Protein AF-A0A0D0D396-F1 (afdb_monomer_lite)

Structure (mmCIF, N/CA/C/O backbone):
data_AF-A0A0D0D396-F1
#
_entry.id   AF-A0A0D0D396-F1
#
loop_
_atom_site.group_PDB
_atom_site.id
_atom_site.type_symbol
_atom_site.label_atom_id
_atom_site.label_alt_id
_atom_site.label_comp_id
_atom_site.label_asym_id
_atom_site.label_entity_id
_atom_site.label_seq_id
_atom_site.pdbx_PDB_ins_code
_atom_site.Cartn_x
_atom_site.Cartn_y
_atom_site.Cartn_z
_atom_site.occupancy
_atom_site.B_iso_or_equiv
_atom_site.auth_seq_id
_atom_site.auth_comp_id
_atom_site.auth_asym_id
_atom_site.auth_atom_id
_atom_site.pdbx_PDB_model_num
ATOM 1 N N . ILE A 1 1 ? -5.904 7.107 -4.183 1.00 90.31 1 ILE A N 1
ATOM 2 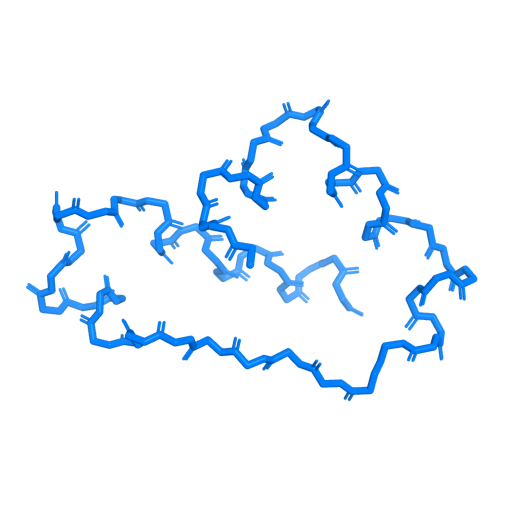C CA . ILE A 1 1 ? -4.833 7.713 -3.355 1.00 90.31 1 ILE A CA 1
ATOM 3 C C . ILE A 1 1 ? -3.534 7.419 -4.077 1.00 90.31 1 ILE A C 1
ATOM 5 O O . ILE A 1 1 ? -3.423 6.319 -4.606 1.00 90.31 1 ILE A O 1
ATOM 9 N N . SER A 1 2 ? -2.621 8.377 -4.184 1.00 93.25 2 SER A N 1
ATOM 10 C CA . SER A 1 2 ? -1.352 8.143 -4.878 1.00 93.25 2 SER A CA 1
ATOM 11 C C . SER A 1 2 ? -0.311 7.475 -3.955 1.00 93.25 2 SER A C 1
ATOM 13 O O . SER A 1 2 ? -0.378 7.674 -2.735 1.00 93.25 2 SER A O 1
ATOM 15 N N . PRO A 1 3 ? 0.629 6.681 -4.501 1.00 93.81 3 PRO A N 1
ATOM 16 C CA . PRO A 1 3 ? 1.791 6.151 -3.781 1.00 93.81 3 PRO A CA 1
ATOM 17 C C . PRO A 1 3 ? 2.545 7.204 -2.956 1.00 93.81 3 PRO A C 1
ATOM 19 O O . PRO A 1 3 ? 2.894 6.953 -1.807 1.00 93.81 3 PRO A O 1
ATOM 22 N N . GLU A 1 4 ? 2.709 8.416 -3.483 1.00 94.62 4 GLU A N 1
ATOM 23 C CA . GLU A 1 4 ? 3.383 9.532 -2.815 1.00 94.62 4 GLU A CA 1
ATOM 24 C C . GLU A 1 4 ? 2.639 9.966 -1.555 1.00 94.62 4 GLU A C 1
ATOM 26 O O . GLU A 1 4 ? 3.248 10.240 -0.525 1.00 94.62 4 GLU A O 1
ATOM 31 N N . GLN A 1 5 ? 1.306 10.021 -1.611 1.00 94.75 5 GLN A N 1
ATOM 32 C CA . GLN A 1 5 ? 0.496 10.421 -0.461 1.00 94.75 5 GLN A CA 1
ATOM 33 C C . GLN A 1 5 ? 0.485 9.362 0.638 1.00 94.75 5 GLN A C 1
ATOM 35 O O . GLN A 1 5 ? 0.481 9.719 1.815 1.00 94.75 5 GLN A O 1
ATOM 40 N N . ILE A 1 6 ? 0.445 8.080 0.266 1.00 94.62 6 ILE A N 1
ATOM 41 C CA . ILE A 1 6 ? 0.363 6.980 1.233 1.00 94.62 6 ILE A CA 1
ATOM 42 C C . ILE A 1 6 ? 1.728 6.656 1.853 1.00 94.62 6 ILE A C 1
ATOM 44 O O . ILE A 1 6 ? 1.779 6.284 3.021 1.00 94.62 6 ILE A O 1
ATOM 48 N N . MET A 1 7 ? 2.822 6.836 1.105 1.00 93.06 7 MET A N 1
ATOM 49 C CA . MET A 1 7 ? 4.193 6.578 1.566 1.00 93.06 7 MET A CA 1
ATOM 50 C C . MET A 1 7 ? 4.883 7.810 2.168 1.00 93.06 7 MET A C 1
ATOM 52 O O . MET A 1 7 ? 6.021 7.700 2.627 1.00 93.06 7 MET A O 1
ATOM 56 N N . LYS A 1 8 ? 4.223 8.978 2.194 1.00 93.81 8 LYS A N 1
ATOM 57 C CA . LYS A 1 8 ? 4.769 10.198 2.802 1.00 93.81 8 LYS A CA 1
ATOM 58 C C . LYS A 1 8 ? 5.042 9.981 4.301 1.00 93.81 8 LYS A C 1
ATOM 60 O O . LYS A 1 8 ? 4.078 9.767 5.041 1.00 93.81 8 LYS A O 1
ATOM 65 N N . PRO A 1 9 ? 6.301 10.107 4.762 1.00 90.81 9 PRO A N 1
ATOM 66 C CA . PRO A 1 9 ? 6.628 10.036 6.183 1.00 90.81 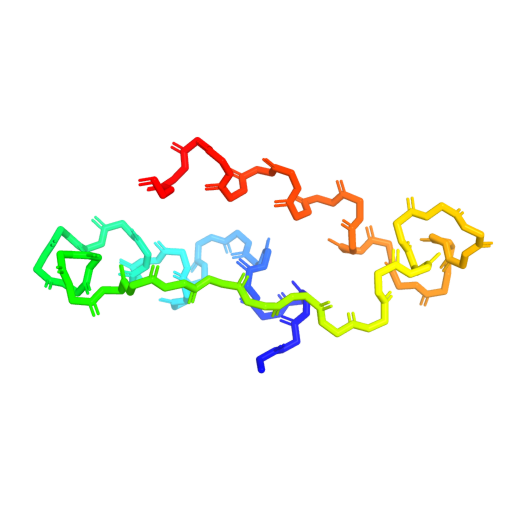9 PRO A CA 1
ATOM 67 C C . PRO A 1 9 ? 5.899 11.121 6.974 1.00 90.81 9 PRO A C 1
ATOM 69 O O . PRO A 1 9 ? 5.801 12.261 6.508 1.00 90.81 9 PRO A O 1
ATOM 72 N N . ASP A 1 10 ? 5.373 10.754 8.142 1.00 91.38 10 ASP A N 1
ATOM 73 C CA . ASP A 1 10 ? 4.576 11.621 9.017 1.00 91.38 10 ASP A CA 1
ATOM 74 C C . ASP A 1 10 ? 3.368 12.24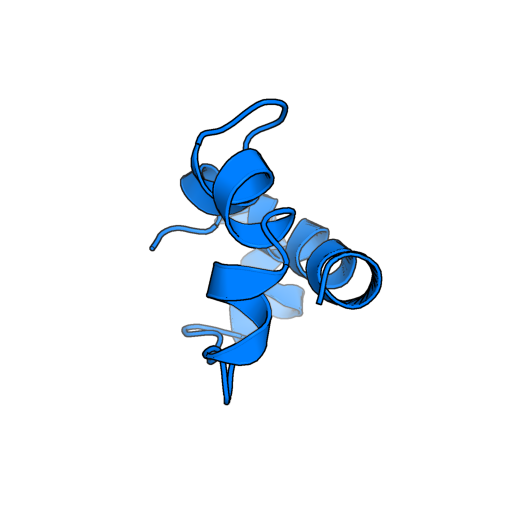9 8.293 1.00 91.38 10 ASP A C 1
ATOM 76 O O . ASP A 1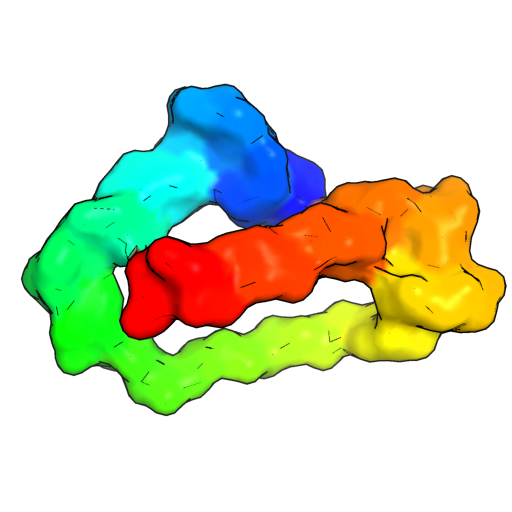 10 ? 2.868 13.322 8.641 1.00 91.38 10 ASP A O 1
ATOM 80 N N . GLY A 1 11 ? 2.897 11.575 7.239 1.00 92.25 11 GLY A N 1
ATOM 81 C CA . GLY A 1 11 ? 1.752 11.982 6.446 1.00 92.25 11 GLY A CA 1
ATOM 82 C C . GLY A 1 11 ? 0.419 11.643 7.111 1.00 92.25 11 GLY A C 1
ATOM 83 O O . GLY A 1 11 ? 0.296 10.746 7.946 1.00 92.25 11 GLY A O 1
ATOM 84 N N . GLU A 1 12 ? -0.633 12.319 6.659 1.00 94.62 12 GLU A N 1
ATOM 85 C CA . GLU A 1 12 ? -2.003 12.086 7.132 1.00 94.62 12 GLU A CA 1
ATOM 86 C C . GLU A 1 12 ? -2.463 10.634 6.934 1.00 94.62 12 GLU A C 1
ATOM 88 O O . GLU A 1 12 ? -3.147 10.076 7.792 1.00 94.62 12 GLU A O 1
ATOM 93 N N . PHE A 1 13 ? -2.043 9.992 5.838 1.00 93.75 13 PHE A N 1
ATOM 94 C CA . PHE A 1 13 ? -2.354 8.586 5.581 1.00 93.75 13 PHE A CA 1
ATOM 95 C C . PHE A 1 13 ? -1.621 7.639 6.524 1.00 93.75 13 PHE A C 1
ATOM 97 O O . PHE A 1 13 ? -2.224 6.669 6.968 1.00 93.75 13 PHE A O 1
ATOM 104 N N . GLU A 1 14 ? -0.372 7.925 6.891 1.00 92.00 14 GLU A N 1
ATOM 105 C CA . GLU A 1 14 ? 0.336 7.126 7.891 1.00 92.00 14 GLU A CA 1
ATOM 106 C C . GLU A 1 14 ? -0.393 7.185 9.241 1.00 92.00 14 GLU A C 1
ATOM 108 O O . GLU A 1 14 ? -0.620 6.154 9.875 1.00 92.00 14 GLU A O 1
ATOM 113 N N . ARG A 1 15 ? -0.838 8.379 9.655 1.00 93.44 15 ARG A N 1
ATOM 114 C CA . ARG A 1 15 ? -1.642 8.553 10.872 1.00 93.44 15 ARG A CA 1
ATOM 115 C C . ARG A 1 15 ? -2.980 7.814 10.796 1.00 93.44 15 ARG A C 1
ATOM 117 O O . ARG A 1 15 ? -3.387 7.195 11.777 1.00 93.44 15 ARG A O 1
ATOM 124 N N . LEU A 1 16 ? -3.657 7.875 9.649 1.00 93.88 16 LEU A N 1
ATOM 125 C CA . LEU A 1 16 ? -4.942 7.212 9.432 1.00 93.88 16 LEU A CA 1
ATOM 126 C C . LEU A 1 16 ? -4.807 5.682 9.439 1.00 93.88 16 LEU A C 1
ATOM 128 O O . LEU A 1 16 ? -5.594 5.011 10.097 1.00 93.88 16 LEU A O 1
ATOM 132 N N . LEU A 1 17 ? -3.789 5.135 8.771 1.00 92.81 17 LEU A N 1
ATOM 133 C CA . LEU A 1 17 ? -3.517 3.695 8.729 1.00 92.81 17 LEU A CA 1
ATOM 134 C C . LEU A 1 17 ? -3.047 3.145 10.082 1.00 92.81 17 LEU A C 1
ATOM 136 O O . LEU A 1 17 ? -3.264 1.979 10.376 1.00 92.81 17 LEU A O 1
ATOM 140 N N . LYS A 1 18 ? -2.455 3.973 10.949 1.00 92.38 18 LYS A N 1
ATOM 141 C CA . LYS A 1 18 ? -2.146 3.590 12.339 1.00 92.38 18 LYS A CA 1
ATOM 142 C C . LYS A 1 18 ? -3.358 3.673 13.278 1.00 92.38 18 LYS A C 1
ATOM 144 O O . LYS A 1 18 ? -3.271 3.238 14.426 1.00 92.38 18 LYS A O 1
ATOM 149 N N . ASN A 1 19 ? -4.488 4.233 12.837 1.00 94.75 19 ASN A N 1
ATOM 150 C CA . ASN A 1 19 ? -5.700 4.302 13.646 1.00 94.75 19 ASN A CA 1
ATOM 151 C C . ASN A 1 19 ? -6.437 2.953 13.622 1.00 94.75 19 ASN A C 1
ATOM 153 O O . ASN A 1 19 ? -7.007 2.559 12.607 1.00 94.75 19 ASN A O 1
ATOM 157 N N . GLN A 1 20 ? -6.480 2.276 14.770 1.00 93.38 20 GLN A N 1
ATOM 158 C CA . GLN A 1 20 ? -7.074 0.940 14.893 1.00 93.38 20 GLN A CA 1
ATOM 159 C C . GLN A 1 20 ? -8.570 0.891 14.555 1.00 93.38 20 GLN A C 1
ATOM 161 O O . GLN A 1 20 ? -9.022 -0.087 13.968 1.00 93.38 20 GLN A O 1
ATOM 166 N N . LEU A 1 21 ? -9.342 1.933 14.887 1.00 96.12 21 LEU A N 1
ATOM 167 C CA . LEU A 1 21 ? -10.778 1.976 14.584 1.00 96.12 21 LEU A CA 1
ATOM 168 C C . LEU A 1 21 ? -11.023 2.121 13.083 1.00 96.12 21 LEU A C 1
ATOM 170 O O . LEU A 1 21 ? -11.937 1.504 12.546 1.00 96.12 21 LEU A O 1
ATOM 174 N N . PHE A 1 22 ? -10.199 2.922 12.406 1.00 94.12 22 PHE A N 1
ATOM 175 C CA . PHE A 1 22 ? -10.253 3.032 10.953 1.00 94.12 22 PHE A CA 1
ATOM 176 C C . PHE A 1 22 ? -9.863 1.705 10.299 1.00 94.12 22 PHE A C 1
ATOM 178 O O . PHE A 1 22 ? -10.602 1.192 9.462 1.00 94.12 22 PHE A O 1
ATOM 185 N N . MET A 1 23 ? -8.742 1.120 10.727 1.00 92.50 23 MET A N 1
ATOM 186 C CA . MET A 1 23 ? -8.227 -0.131 10.172 1.00 92.50 23 MET A CA 1
ATOM 187 C C . MET A 1 23 ? -9.157 -1.324 10.380 1.00 92.50 23 MET A C 1
ATOM 189 O O . MET A 1 23 ? -9.286 -2.142 9.475 1.00 92.50 23 MET A O 1
ATOM 193 N N . ALA A 1 24 ? -9.878 -1.387 11.502 1.00 94.44 24 ALA A N 1
ATOM 194 C CA . ALA A 1 24 ? -10.894 -2.413 11.739 1.00 94.44 24 ALA A CA 1
ATOM 195 C C . ALA A 1 24 ? -12.023 -2.409 10.687 1.00 94.44 24 ALA A C 1
ATOM 197 O O . ALA A 1 24 ? -12.691 -3.424 10.498 1.00 94.44 24 ALA A O 1
ATOM 198 N N . CYS A 1 25 ? -12.229 -1.286 9.994 1.00 95.31 25 CYS A N 1
ATOM 199 C CA . CYS A 1 25 ? -13.216 -1.144 8.924 1.00 95.31 25 CYS A CA 1
ATOM 200 C C . CYS A 1 25 ? -12.629 -1.372 7.518 1.00 95.31 25 CYS A C 1
ATOM 202 O O . CYS A 1 25 ? -13.383 -1.401 6.543 1.00 95.31 25 CYS A O 1
ATOM 204 N N . VAL A 1 26 ? -11.306 -1.509 7.377 1.00 92.38 26 VAL A N 1
ATOM 205 C CA . VAL A 1 26 ? -10.650 -1.729 6.081 1.00 92.38 26 VAL A CA 1
ATOM 206 C C . VAL A 1 26 ? -10.680 -3.217 5.745 1.00 92.38 26 VAL A C 1
ATOM 208 O O . VAL A 1 26 ? -10.070 -4.035 6.422 1.00 92.38 26 VAL A O 1
ATOM 211 N N . ILE A 1 27 ? -11.375 -3.571 4.664 1.00 94.31 27 ILE A N 1
ATOM 212 C CA . ILE A 1 27 ? -11.555 -4.972 4.247 1.00 94.31 27 ILE A CA 1
ATOM 213 C C . ILE A 1 27 ? -10.508 -5.392 3.205 1.00 94.31 27 ILE A C 1
ATOM 215 O O . ILE A 1 27 ? -10.081 -6.543 3.171 1.00 94.31 27 ILE A O 1
ATOM 219 N N . SER A 1 28 ? -10.089 -4.473 2.332 1.00 93.19 28 SER A N 1
ATOM 220 C CA . SER A 1 28 ? -9.153 -4.776 1.247 1.00 93.19 28 SER A CA 1
ATOM 221 C C . SER A 1 28 ? -8.399 -3.540 0.773 1.00 93.19 28 SER A C 1
ATOM 223 O O . SER A 1 28 ? -8.959 -2.444 0.750 1.00 93.19 28 SER A O 1
ATOM 225 N N . VAL A 1 29 ? -7.172 -3.745 0.290 1.00 91.81 29 VAL A N 1
ATOM 226 C CA . VAL A 1 29 ? -6.366 -2.736 -0.408 1.00 91.81 29 VAL A CA 1
ATOM 227 C C . VAL A 1 29 ? -6.127 -3.210 -1.840 1.00 91.81 29 VAL A C 1
ATOM 229 O O . VAL A 1 29 ? -5.655 -4.323 -2.053 1.00 91.81 29 VAL A O 1
ATOM 232 N N . MET A 1 30 ? -6.458 -2.368 -2.820 1.00 94.00 30 MET A N 1
ATOM 233 C CA . MET A 1 30 ? -6.236 -2.646 -4.242 1.00 94.00 30 MET A CA 1
ATOM 234 C C . MET A 1 30 ? -5.144 -1.726 -4.781 1.00 94.00 30 MET A C 1
ATOM 236 O O . MET A 1 30 ? -5.228 -0.507 -4.629 1.00 94.00 30 MET A O 1
ATOM 240 N N . ILE A 1 31 ? -4.128 -2.317 -5.408 1.00 92.94 31 ILE A N 1
ATOM 241 C CA . ILE A 1 31 ? -3.014 -1.590 -6.019 1.00 92.94 31 ILE A CA 1
ATOM 242 C C . ILE A 1 31 ? -3.281 -1.499 -7.520 1.00 92.94 31 ILE A C 1
ATOM 244 O O . ILE A 1 31 ? -3.192 -2.496 -8.236 1.00 92.94 31 ILE A O 1
ATOM 248 N N . ASP A 1 32 ? -3.620 -0.299 -7.984 1.00 94.12 32 ASP A N 1
ATOM 249 C CA . ASP A 1 32 ? -3.661 -0.003 -9.415 1.00 94.12 32 ASP A CA 1
ATOM 250 C C . ASP A 1 32 ? -2.235 0.022 -9.990 1.00 94.12 32 ASP A C 1
ATOM 252 O O . ASP A 1 32 ? -1.278 0.300 -9.271 1.00 94.12 32 ASP A O 1
ATOM 256 N N . LYS A 1 33 ? -2.083 -0.290 -11.281 1.00 92.62 33 LYS A N 1
ATOM 257 C CA . LYS A 1 33 ? -0.794 -0.300 -11.998 1.00 92.62 33 LYS A CA 1
ATOM 258 C C . LYS A 1 33 ? 0.309 -1.080 -11.277 1.00 92.62 33 LYS A C 1
ATOM 260 O O . LYS A 1 33 ? 1.458 -0.654 -11.228 1.00 92.62 33 LYS A O 1
ATOM 265 N N . ALA A 1 34 ? -0.013 -2.270 -10.771 1.00 91.50 34 ALA A N 1
ATOM 266 C CA . ALA A 1 34 ? 0.945 -3.123 -10.063 1.00 91.50 34 ALA A CA 1
ATOM 267 C C . ALA A 1 34 ? 2.222 -3.457 -10.870 1.00 91.50 34 ALA A C 1
ATOM 269 O O . ALA A 1 34 ? 3.242 -3.787 -10.275 1.00 91.50 34 ALA A O 1
ATOM 270 N N . HIS A 1 35 ? 2.215 -3.312 -12.202 1.00 89.50 35 HIS A N 1
ATOM 271 C CA . HIS A 1 35 ? 3.421 -3.408 -13.038 1.00 89.50 35 HIS A CA 1
ATOM 272 C C . HIS A 1 35 ? 4.490 -2.346 -12.697 1.00 89.50 35 HIS A C 1
ATOM 274 O O . HIS A 1 35 ? 5.674 -2.559 -12.956 1.00 89.50 35 HIS A O 1
ATOM 280 N N . CYS A 1 36 ? 4.118 -1.237 -12.043 1.00 92.75 36 CYS A N 1
ATOM 281 C CA . CYS A 1 36 ? 5.056 -0.261 -11.482 1.00 92.75 36 CYS A CA 1
ATOM 282 C C . CYS A 1 36 ? 5.900 -0.825 -10.326 1.00 92.75 36 CYS A C 1
ATOM 284 O O . CYS A 1 36 ? 6.898 -0.218 -9.960 1.00 92.75 36 CYS A O 1
ATOM 286 N N . LEU A 1 37 ? 5.560 -1.986 -9.757 1.00 89.88 37 LEU A N 1
ATOM 287 C CA . LEU A 1 37 ? 6.398 -2.643 -8.745 1.00 89.88 37 LEU A CA 1
ATOM 288 C C . LEU A 1 37 ? 7.684 -3.233 -9.336 1.00 89.88 37 LEU A C 1
ATOM 290 O O . LEU A 1 37 ? 8.662 -3.416 -8.612 1.00 89.88 37 LEU A O 1
ATOM 294 N N . THR A 1 38 ? 7.686 -3.547 -10.632 1.00 87.62 38 THR A N 1
ATOM 295 C CA . THR A 1 38 ? 8.787 -4.247 -11.301 1.00 87.62 38 THR A CA 1
ATOM 296 C C . THR A 1 38 ? 9.257 -3.477 -12.530 1.00 87.62 38 THR A C 1
ATOM 298 O O . THR A 1 38 ? 10.292 -2.816 -12.487 1.00 87.62 38 THR A O 1
ATOM 301 N N . GLU A 1 39 ? 8.486 -3.531 -13.613 1.00 85.25 39 GLU A N 1
ATOM 302 C CA . GLU A 1 39 ? 8.874 -3.080 -14.949 1.00 85.25 39 GLU A CA 1
ATOM 303 C C . GLU A 1 39 ? 9.044 -1.563 -15.012 1.00 85.25 39 GLU A C 1
ATOM 305 O O . GLU A 1 39 ? 9.973 -1.071 -15.648 1.00 85.25 39 GLU A O 1
ATOM 310 N N . TRP A 1 40 ? 8.152 -0.816 -14.355 1.00 86.19 40 TRP A N 1
ATOM 311 C CA . TRP A 1 40 ? 8.122 0.653 -14.402 1.00 86.19 40 TRP A CA 1
ATOM 312 C C . TRP A 1 40 ? 8.489 1.296 -13.060 1.00 86.19 40 TRP A C 1
ATOM 314 O O . TRP A 1 40 ? 8.119 2.435 -12.791 1.00 86.19 40 TRP A O 1
ATOM 324 N N . GLY A 1 41 ? 9.238 0.589 -12.210 1.00 78.12 41 GLY A N 1
ATOM 325 C CA . GLY A 1 41 ? 9.572 1.074 -10.865 1.00 78.12 41 GLY A CA 1
ATOM 326 C C . GLY A 1 41 ? 10.365 2.381 -10.821 1.00 78.12 41 GLY A C 1
ATOM 327 O O . GLY A 1 41 ? 10.303 3.081 -9.822 1.00 78.12 41 GLY A O 1
ATOM 328 N N . GLU A 1 42 ? 11.071 2.744 -11.893 1.00 86.75 42 GLU A N 1
ATOM 329 C CA . GLU A 1 42 ? 11.762 4.041 -11.993 1.00 86.75 42 GLU A CA 1
ATOM 330 C C . GLU A 1 42 ? 10.814 5.205 -12.334 1.00 86.75 42 GLU A C 1
ATOM 332 O O . GLU A 1 42 ? 11.154 6.361 -12.107 1.00 86.75 42 GLU A O 1
ATOM 337 N N . PHE A 1 43 ? 9.625 4.925 -12.880 1.00 87.75 43 PHE A N 1
ATOM 338 C CA . PHE A 1 43 ? 8.653 5.958 -13.251 1.00 87.75 43 PHE A CA 1
ATOM 339 C C . PHE A 1 43 ? 7.959 6.564 -12.026 1.00 87.75 43 PHE A C 1
ATOM 341 O O . PHE A 1 43 ? 7.647 7.752 -12.015 1.00 87.75 43 PHE A O 1
ATOM 348 N N . GLN A 1 44 ? 7.716 5.742 -11.004 1.00 89.50 44 GLN A N 1
ATOM 349 C CA . GLN A 1 44 ? 7.092 6.157 -9.753 1.00 89.50 44 GLN A CA 1
ATOM 350 C C . GLN A 1 44 ? 7.682 5.324 -8.602 1.00 89.50 44 GLN A C 1
ATOM 352 O O . GLN A 1 44 ? 7.141 4.264 -8.260 1.00 89.50 44 GLN A O 1
ATOM 357 N N . PRO A 1 45 ? 8.838 5.747 -8.056 1.00 91.25 45 PRO A N 1
ATOM 358 C CA . PRO A 1 45 ? 9.647 4.937 -7.144 1.00 91.25 45 PRO A CA 1
ATOM 359 C C . PRO A 1 45 ? 8.919 4.555 -5.853 1.00 91.25 45 PRO A C 1
ATOM 361 O O . PRO A 1 45 ? 9.225 3.524 -5.256 1.00 91.25 45 PRO A O 1
ATOM 364 N N . GLU A 1 46 ? 7.903 5.314 -5.450 1.00 94.31 46 GLU A N 1
ATOM 365 C CA . GLU A 1 46 ? 7.095 5.073 -4.256 1.00 94.31 46 GLU A CA 1
ATOM 366 C C . GLU A 1 46 ? 6.318 3.751 -4.320 1.00 94.31 46 GLU A C 1
ATOM 368 O O . GLU A 1 46 ? 5.979 3.194 -3.275 1.00 94.31 46 GLU A O 1
ATOM 373 N N . TYR A 1 47 ? 6.081 3.190 -5.514 1.00 94.56 47 TYR A N 1
ATOM 374 C CA . TYR A 1 47 ? 5.514 1.842 -5.632 1.00 94.56 47 TYR A CA 1
ATOM 375 C C . TYR A 1 47 ? 6.387 0.791 -4.938 1.00 94.56 47 TYR A C 1
ATOM 377 O O . TYR A 1 47 ? 5.850 -0.129 -4.323 1.00 94.56 47 TYR A O 1
ATOM 385 N N . ARG A 1 48 ? 7.719 0.942 -4.963 1.00 90.94 48 ARG A N 1
ATOM 386 C CA . ARG A 1 48 ? 8.657 0.005 -4.315 1.00 90.94 48 ARG A CA 1
ATOM 387 C C . ARG A 1 48 ? 8.484 -0.035 -2.796 1.00 90.94 48 ARG A C 1
ATOM 389 O O . ARG A 1 48 ? 8.727 -1.067 -2.175 1.00 90.94 48 ARG A O 1
ATOM 396 N N . GLU A 1 49 ? 7.986 1.052 -2.216 1.00 92.38 49 GLU A N 1
ATOM 397 C CA . GLU A 1 49 ? 7.768 1.190 -0.778 1.00 92.38 49 GLU A CA 1
ATOM 398 C C . GLU A 1 49 ? 6.420 0.621 -0.314 1.00 92.38 49 GLU A C 1
ATOM 400 O O . GLU A 1 49 ? 6.241 0.377 0.880 1.00 92.38 49 GLU A O 1
ATOM 405 N N . LEU A 1 50 ? 5.484 0.322 -1.228 1.00 93.06 50 LEU A N 1
ATOM 406 C CA . LEU A 1 50 ? 4.151 -0.191 -0.878 1.00 93.06 50 LEU A CA 1
ATOM 407 C C . LEU A 1 50 ? 4.191 -1.494 -0.069 1.00 93.06 50 LEU A C 1
ATOM 409 O O . LEU A 1 50 ? 3.26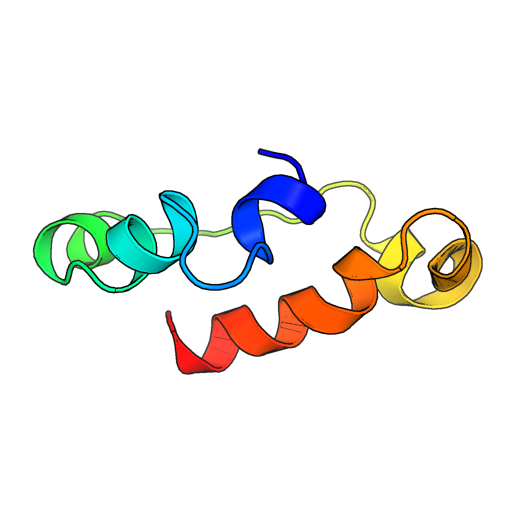3 -1.769 0.692 1.00 93.06 50 LEU A O 1
ATOM 413 N N . GLY A 1 51 ? 5.276 -2.272 -0.160 1.00 90.12 51 GLY A N 1
ATOM 414 C CA . GLY A 1 51 ? 5.489 -3.452 0.682 1.00 90.12 51 GLY A CA 1
ATOM 415 C C . GLY A 1 51 ? 5.455 -3.149 2.187 1.00 90.12 51 GLY A C 1
ATOM 416 O O . GLY A 1 51 ? 5.093 -4.021 2.978 1.00 90.12 51 GLY A O 1
ATOM 417 N N . ARG A 1 52 ? 5.744 -1.904 2.595 1.00 90.12 52 ARG A N 1
ATOM 418 C CA . ARG A 1 52 ? 5.669 -1.449 3.992 1.00 90.12 52 ARG A CA 1
ATOM 419 C C . ARG A 1 52 ? 4.256 -1.498 4.561 1.00 90.12 52 ARG A C 1
ATOM 421 O O . ARG A 1 52 ? 4.110 -1.663 5.770 1.00 90.12 52 ARG A O 1
ATOM 428 N N . LEU A 1 53 ? 3.227 -1.427 3.712 1.00 90.44 53 LEU A N 1
ATOM 429 C CA . LEU A 1 53 ? 1.833 -1.538 4.143 1.00 90.44 53 LEU A CA 1
ATOM 430 C C . LEU A 1 53 ? 1.563 -2.862 4.867 1.00 90.44 53 LEU A C 1
ATOM 432 O O . LEU A 1 53 ? 0.781 -2.872 5.804 1.00 90.44 53 LEU A O 1
ATOM 436 N N . ARG A 1 54 ? 2.270 -3.952 4.535 1.00 87.88 54 ARG A N 1
ATOM 437 C CA . ARG A 1 54 ? 2.117 -5.255 5.210 1.00 87.88 54 ARG A CA 1
ATOM 438 C C . ARG A 1 54 ? 2.468 -5.234 6.706 1.00 87.88 54 ARG A C 1
ATOM 440 O O . ARG A 1 54 ? 2.070 -6.139 7.426 1.00 87.88 54 ARG A O 1
ATOM 447 N N . TYR A 1 55 ? 3.245 -4.253 7.161 1.00 85.38 55 TYR A N 1
ATOM 448 C CA . TYR A 1 55 ? 3.609 -4.110 8.574 1.00 85.38 55 TYR A CA 1
ATOM 449 C C . TYR A 1 55 ? 2.723 -3.101 9.319 1.00 85.38 55 TYR A C 1
ATOM 451 O O . TYR A 1 55 ? 2.880 -2.936 10.526 1.00 85.38 55 TYR A O 1
ATOM 459 N N . ILE A 1 56 ? 1.848 -2.396 8.596 1.00 80.38 56 ILE A N 1
ATOM 460 C CA . ILE A 1 56 ? 0.933 -1.382 9.138 1.00 80.38 56 ILE A CA 1
ATOM 461 C C . ILE A 1 56 ? -0.504 -1.924 9.176 1.00 80.38 56 ILE A C 1
ATOM 463 O O . ILE A 1 56 ? -1.215 -1.652 10.140 1.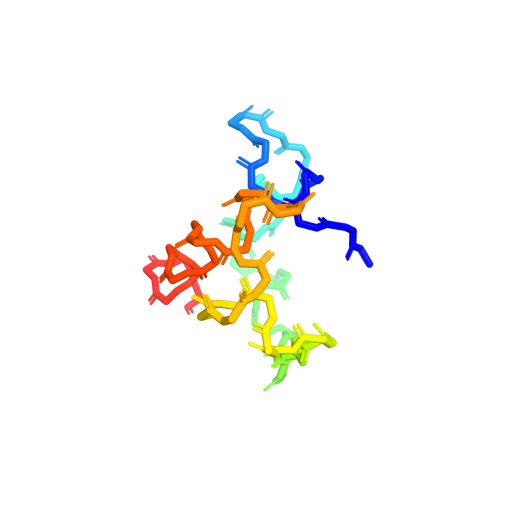00 80.38 56 ILE A O 1
ATOM 467 N N . LEU A 1 57 ? -0.906 -2.662 8.132 1.00 78.44 57 LEU A N 1
ATOM 468 C CA . LEU A 1 57 ? -2.179 -3.382 8.023 1.00 78.44 57 LEU A CA 1
ATOM 469 C C . LEU A 1 57 ? -2.143 -4.675 8.848 1.00 78.44 57 LEU A C 1
ATOM 471 O O . LEU A 1 57 ? -3.163 -4.960 9.510 1.00 78.44 57 LEU A O 1
#

Sequence (57 aa):
ISPEQIMKPDGEFERLLKNQLFMACVISVMIDKAHCLTEWGEFQPEYRELGRLRYIL

Organism: NCBI:txid930991

Foldseek 3Di:
DDLCQCQPVVHPNLVQLQDPVNVVPDDDDDDPPLVCCPVVCVVPVSSVVVVVSVVSD

InterPro domains:
  IPR027417 P-loop containing nucleoside triphosphate hydrolase [G3DSA:3.40.50.300] (1-57)

Secondary structure (DSSP, 8-state):
--HHHHH-TT-HHHHHHT-HHHHTT------TTGGGGTTTTTTSGGGGGGGGGGGT-

pLDDT: mean 91.33, std 3.86, range [78.12, 96.12]

Radius of gyration: 11.83 Å; chains: 1; bounding box: 25×17×30 Å